Protein AF-D7FJ36-F1 (afdb_monomer_lite)

Secondary structure (DSSP, 8-state):
------TTTT--HHHHHHHTTTSSEEEEETTTEEEEE-TT--TTTT-B-S---PEETTEEEEE--BTTEEEEEEEE-SSSS-EEEEEEEEE--SS-SSEEEES-GGGTTTSS-----

Radius of gyration: 14.05 Å; chains: 1; bounding box: 38×44×34 Å

Foldseek 3Di:
DDDPPDFQLADDPVVLCVLQPPAFKWWFAPLGWIFGHHPPQPQCVQHADPQQPHANSNGRVDTRAYHQKIFMKGWDPPDPDIDIDTDHIHGADPPGSGHTRDDTRVPVPPDPPPPDD

Organism: Ectocarpus siliculosus (NCBI:txid2880)

Structure (mmCIF, N/CA/C/O backbone):
data_AF-D7FJ36-F1
#
_entry.id   AF-D7FJ36-F1
#
loop_
_atom_site.group_PDB
_atom_site.id
_atom_site.type_symbol
_atom_site.label_atom_id
_atom_site.label_alt_id
_atom_site.label_comp_id
_atom_site.label_asym_id
_atom_site.label_entity_id
_atom_site.label_seq_id
_atom_site.pdbx_PDB_ins_code
_atom_site.Cartn_x
_atom_site.Cartn_y
_atom_site.Cartn_z
_atom_site.occupancy
_atom_site.B_iso_or_equiv
_atom_site.auth_seq_id
_atom_site.auth_comp_id
_atom_site.auth_asym_id
_atom_site.auth_atom_id
_atom_site.pdbx_PDB_model_num
ATOM 1 N N . MET A 1 1 ? 19.437 -30.309 6.722 1.00 46.94 1 MET A N 1
ATOM 2 C CA . MET A 1 1 ? 19.647 -29.931 5.310 1.00 46.94 1 MET A CA 1
ATOM 3 C C . MET A 1 1 ? 18.263 -29.975 4.698 1.00 46.94 1 MET A C 1
ATOM 5 O O . MET A 1 1 ? 17.628 -30.996 4.903 1.00 46.94 1 MET A O 1
ATOM 9 N N . GLU A 1 2 ? 17.652 -28.937 4.143 1.00 42.03 2 GLU A N 1
ATOM 10 C CA . GLU A 1 2 ? 18.053 -27.597 3.675 1.00 42.03 2 GLU A CA 1
ATOM 11 C C . GLU A 1 2 ? 17.646 -26.492 4.689 1.00 42.03 2 GLU A C 1
ATOM 13 O O . GLU A 1 2 ? 16.731 -26.710 5.470 1.00 42.03 2 GLU A O 1
ATOM 18 N N . LEU A 1 3 ? 18.348 -25.371 4.920 1.00 42.94 3 LEU A N 1
ATOM 19 C CA . LEU A 1 3 ? 18.773 -24.271 4.031 1.00 42.94 3 LEU A CA 1
ATOM 20 C C . LEU A 1 3 ? 17.605 -23.550 3.328 1.00 42.94 3 LEU A C 1
ATOM 22 O O . LEU A 1 3 ? 17.482 -23.622 2.113 1.00 42.94 3 LEU A O 1
ATOM 26 N N . ALA A 1 4 ? 16.795 -22.799 4.082 1.00 41.19 4 ALA A N 1
ATOM 27 C CA . ALA A 1 4 ? 16.046 -21.670 3.526 1.00 41.19 4 ALA A CA 1
ATOM 28 C C . ALA A 1 4 ? 16.915 -20.412 3.678 1.00 41.19 4 ALA A C 1
ATOM 30 O O . ALA A 1 4 ? 17.000 -19.824 4.752 1.00 41.19 4 ALA A O 1
ATOM 31 N N . LEU A 1 5 ? 17.659 -20.069 2.629 1.00 41.75 5 LEU A N 1
ATOM 32 C CA . LEU A 1 5 ? 18.398 -18.814 2.545 1.00 41.75 5 LEU A CA 1
ATOM 33 C C . LEU A 1 5 ? 17.499 -17.768 1.850 1.00 41.75 5 LEU A C 1
ATOM 35 O O . LEU A 1 5 ? 17.109 -17.993 0.708 1.00 41.75 5 LEU A O 1
ATOM 39 N N . THR A 1 6 ? 17.276 -16.622 2.523 1.00 35.22 6 THR A N 1
ATOM 40 C CA . THR A 1 6 ? 16.837 -15.279 2.029 1.00 35.22 6 THR A CA 1
ATOM 41 C C . THR A 1 6 ? 15.318 -14.963 1.977 1.00 35.22 6 THR A C 1
ATOM 43 O O . THR A 1 6 ? 14.716 -14.901 0.914 1.00 35.22 6 THR A O 1
ATOM 46 N N . GLU A 1 7 ? 14.582 -14.783 3.077 1.00 54.19 7 GLU A N 1
ATOM 47 C CA . GLU A 1 7 ? 14.468 -13.593 3.966 1.00 54.19 7 GLU A CA 1
ATOM 48 C C . GLU A 1 7 ? 14.316 -12.183 3.315 1.00 54.19 7 GLU A C 1
ATOM 50 O O . GLU A 1 7 ? 14.335 -11.171 4.004 1.00 54.19 7 GLU A O 1
ATOM 55 N N . SER A 1 8 ? 14.094 -12.083 2.006 1.00 54.22 8 SER A N 1
ATOM 56 C CA . SER A 1 8 ? 13.660 -10.834 1.325 1.00 54.22 8 SER A CA 1
ATOM 57 C C . SER A 1 8 ? 13.015 -11.093 -0.042 1.00 54.22 8 SER A C 1
ATOM 59 O O . SER A 1 8 ? 12.376 -10.222 -0.628 1.00 54.22 8 SER A O 1
ATOM 61 N N . SER A 1 9 ? 13.136 -12.330 -0.532 1.00 60.31 9 SER A N 1
ATOM 62 C CA . SER A 1 9 ? 12.575 -12.805 -1.795 1.00 60.31 9 SER A CA 1
ATOM 63 C C . SER A 1 9 ? 11.114 -13.272 -1.705 1.00 60.31 9 SER A C 1
ATOM 65 O O . SER A 1 9 ? 10.565 -13.710 -2.706 1.00 60.31 9 SER A O 1
ATOM 67 N N . SER A 1 10 ? 10.478 -13.167 -0.533 1.00 75.50 10 SER A N 1
ATOM 68 C CA . SER A 1 10 ? 9.148 -13.747 -0.270 1.00 75.50 10 SER A CA 1
ATOM 69 C C . SER A 1 10 ? 8.051 -12.718 0.000 1.00 75.50 10 SER A C 1
ATOM 71 O O . SER A 1 10 ? 6.964 -13.097 0.425 1.00 75.50 10 SER A O 1
ATOM 73 N N . MET A 1 11 ? 8.323 -11.424 -0.182 1.00 85.69 11 MET A N 1
ATOM 74 C CA . MET A 1 11 ? 7.330 -10.393 0.106 1.00 85.69 11 MET A CA 1
ATOM 75 C C . MET A 1 11 ? 6.128 -10.490 -0.853 1.00 85.69 11 MET A C 1
ATOM 77 O O . MET A 1 11 ? 6.341 -10.543 -2.063 1.00 85.69 11 MET A O 1
ATOM 81 N N . THR A 1 12 ? 4.900 -10.480 -0.315 1.00 90.81 12 THR A N 1
ATOM 82 C CA . THR A 1 12 ? 3.613 -10.425 -1.047 1.00 90.81 12 THR A CA 1
ATOM 83 C C . THR A 1 12 ? 2.639 -9.477 -0.351 1.00 90.81 12 THR A C 1
ATOM 85 O O . THR A 1 12 ? 2.804 -9.157 0.829 1.00 90.81 12 THR A O 1
ATOM 88 N N . THR A 1 13 ? 1.594 -9.039 -1.043 1.00 92.31 13 THR A N 1
ATOM 89 C CA . THR A 1 13 ? 0.562 -8.177 -0.452 1.00 92.31 13 THR A CA 1
ATOM 90 C C . THR A 1 13 ? -0.139 -8.840 0.739 1.00 92.31 13 THR A C 1
ATOM 92 O O . THR A 1 13 ? -0.376 -8.173 1.748 1.00 92.31 13 THR A O 1
ATOM 95 N N . GLU A 1 14 ? -0.358 -10.157 0.702 1.00 90.25 14 GLU A N 1
ATOM 96 C CA . GLU A 1 14 ? -0.914 -10.936 1.817 1.00 90.25 14 GLU A CA 1
ATOM 97 C C . GLU A 1 14 ? 0.025 -10.969 3.021 1.00 90.25 14 GLU A C 1
ATOM 99 O O . GLU A 1 14 ? -0.424 -10.960 4.164 1.00 90.25 14 GLU A O 1
ATOM 104 N N . LEU A 1 15 ? 1.343 -10.972 2.804 1.00 87.00 15 LEU A N 1
ATOM 105 C CA . LEU A 1 15 ? 2.280 -10.897 3.919 1.00 87.00 15 LEU A CA 1
ATOM 106 C C . LEU A 1 15 ? 2.167 -9.548 4.649 1.00 87.00 15 LEU A C 1
ATOM 108 O O . LEU A 1 15 ? 2.198 -9.519 5.883 1.00 87.00 15 LEU A O 1
ATOM 112 N N . CYS A 1 16 ? 1.985 -8.442 3.917 1.00 89.75 16 CYS A N 1
ATOM 113 C CA . CYS A 1 16 ? 1.708 -7.140 4.535 1.00 89.75 16 CYS A CA 1
ATOM 114 C C . CYS A 1 16 ? 0.355 -7.104 5.232 1.00 89.75 16 CYS A C 1
ATOM 116 O O . CYS A 1 16 ? 0.249 -6.508 6.302 1.00 89.75 16 CYS A O 1
ATOM 118 N N . GLU A 1 17 ? -0.662 -7.729 4.647 1.00 90.06 17 GLU A N 1
ATOM 119 C CA . GLU A 1 17 ? -1.965 -7.846 5.286 1.00 90.06 17 GLU A CA 1
ATOM 120 C C . GLU A 1 17 ? -1.834 -8.554 6.642 1.00 90.06 17 GLU A C 1
ATOM 122 O O . GLU A 1 17 ? -2.149 -7.981 7.683 1.00 90.06 17 GLU A O 1
ATOM 127 N N . LEU A 1 18 ? -1.252 -9.751 6.677 1.00 86.12 18 LEU A N 1
ATOM 128 C CA . LEU A 1 18 ? -1.057 -10.483 7.930 1.00 86.12 18 LEU A CA 1
ATOM 129 C C . LEU A 1 18 ? -0.225 -9.694 8.951 1.00 86.12 18 LEU A C 1
ATOM 131 O O . LEU A 1 18 ? -0.510 -9.733 10.148 1.00 86.12 18 LEU A O 1
ATOM 135 N N . THR A 1 19 ? 0.778 -8.952 8.482 1.00 84.06 19 THR A N 1
ATOM 136 C CA . THR A 1 19 ? 1.620 -8.090 9.325 1.00 84.06 19 THR A CA 1
ATOM 137 C C . THR A 1 19 ? 0.828 -6.948 9.950 1.00 84.06 19 THR A C 1
ATOM 139 O O . THR A 1 19 ? 0.986 -6.654 11.133 1.00 84.06 19 THR A O 1
ATOM 142 N N . CYS A 1 20 ? -0.022 -6.299 9.160 1.00 88.31 20 CYS A N 1
ATOM 143 C CA . CYS A 1 20 ? -0.801 -5.143 9.576 1.00 88.31 20 CYS A CA 1
ATOM 144 C C . CYS A 1 20 ? -2.197 -5.513 10.085 1.00 88.31 20 CYS A C 1
ATOM 146 O O . CYS A 1 20 ? -3.052 -4.628 10.205 1.00 88.31 20 CYS A O 1
ATOM 148 N N . ALA A 1 21 ? -2.446 -6.789 10.383 1.00 85.81 21 ALA A N 1
ATOM 149 C CA . ALA A 1 21 ? -3.729 -7.258 10.880 1.00 85.81 21 ALA A CA 1
ATOM 150 C C . ALA A 1 21 ? -4.155 -6.460 12.125 1.00 85.81 21 ALA A C 1
ATOM 152 O O . ALA A 1 21 ? -3.392 -6.288 13.075 1.00 85.81 21 ALA A O 1
ATOM 153 N N . GLY A 1 22 ? -5.391 -5.954 12.118 1.00 84.62 22 GLY A N 1
ATOM 154 C CA . GLY A 1 22 ? -5.912 -5.068 13.169 1.00 84.62 22 GLY A CA 1
ATOM 155 C C . GLY A 1 22 ? -5.737 -3.569 12.894 1.00 84.62 22 GLY A C 1
ATOM 156 O O . GLY A 1 22 ? -6.278 -2.755 13.642 1.00 84.62 22 GLY A O 1
ATOM 157 N N . SER A 1 23 ? -5.048 -3.198 11.812 1.00 88.75 23 SER A N 1
ATOM 158 C CA . SER A 1 23 ? -5.016 -1.825 11.289 1.00 88.75 23 SER A CA 1
ATOM 159 C C . SER A 1 23 ? -6.259 -1.527 10.441 1.00 88.75 23 SER A C 1
ATOM 161 O O . SER A 1 23 ? -7.031 -2.424 10.110 1.00 88.75 23 SER A O 1
ATOM 163 N N . TYR A 1 24 ? -6.463 -0.261 10.068 1.00 92.69 24 TYR A N 1
ATOM 164 C CA . TYR A 1 24 ? -7.519 0.125 9.118 1.00 92.69 24 TYR A CA 1
ATOM 165 C C . TYR A 1 24 ? -7.015 0.092 7.678 1.00 92.69 24 TYR A C 1
ATOM 167 O O . TYR A 1 24 ? -7.757 -0.263 6.760 1.00 92.69 24 TYR A O 1
ATOM 175 N N . TYR A 1 25 ? -5.735 0.407 7.511 1.00 94.62 25 TYR A N 1
ATOM 176 C CA . TYR A 1 25 ? -5.043 0.398 6.240 1.00 94.62 25 TYR A CA 1
ATOM 177 C C . TYR A 1 25 ? -3.722 -0.343 6.366 1.00 94.62 25 TYR A C 1
ATOM 179 O O . TYR A 1 25 ? -3.119 -0.407 7.441 1.00 94.62 25 TYR A O 1
ATOM 187 N N . PHE A 1 26 ? -3.250 -0.848 5.240 1.00 94.94 26 PHE A N 1
ATOM 188 C CA . PHE A 1 26 ? -1.854 -1.201 5.069 1.00 94.94 26 PHE A CA 1
ATOM 189 C C . PHE A 1 26 ? -1.380 -0.738 3.700 1.00 94.94 26 PHE A C 1
ATOM 191 O O . PHE A 1 26 ? -2.184 -0.465 2.806 1.00 94.94 26 PHE A O 1
ATOM 198 N N . SER A 1 27 ? -0.072 -0.639 3.523 1.00 96.00 27 SER A N 1
ATOM 199 C CA . SER A 1 27 ? 0.503 -0.414 2.209 1.00 96.00 27 SER A CA 1
ATOM 200 C C . SER A 1 27 ? 1.824 -1.134 2.028 1.00 96.00 27 SER A C 1
ATOM 202 O O . SER A 1 27 ? 2.531 -1.444 2.987 1.00 96.00 27 SER A O 1
ATOM 204 N N . THR A 1 28 ? 2.135 -1.398 0.766 1.00 95.06 28 THR A N 1
ATOM 205 C CA . THR A 1 28 ? 3.431 -1.913 0.330 1.00 95.06 28 THR A CA 1
ATOM 206 C C . THR A 1 28 ? 4.242 -0.794 -0.315 1.00 95.06 28 THR A C 1
ATOM 208 O O . THR A 1 28 ? 3.693 -0.023 -1.114 1.00 95.06 28 THR A O 1
ATOM 211 N N . GLN A 1 29 ? 5.544 -0.751 -0.043 1.00 93.56 29 GLN A N 1
ATOM 212 C CA . GLN A 1 29 ? 6.484 0.173 -0.678 1.00 93.56 29 GLN A CA 1
ATOM 213 C C . GLN A 1 29 ? 7.796 -0.524 -1.049 1.00 93.56 29 GLN A C 1
ATOM 215 O O . GLN A 1 29 ? 8.197 -1.527 -0.459 1.00 93.56 29 GLN A O 1
ATOM 220 N N . TYR A 1 30 ? 8.484 0.025 -2.050 1.00 92.00 30 TYR A N 1
ATOM 221 C CA . TYR A 1 30 ? 9.836 -0.354 -2.450 1.00 92.00 30 TYR A CA 1
ATOM 222 C C . TYR A 1 30 ? 10.026 -1.850 -2.762 1.00 92.00 30 TYR A C 1
ATOM 224 O O . TYR A 1 30 ? 11.137 -2.385 -2.677 1.00 92.00 30 TYR A O 1
ATOM 232 N N . GLY A 1 31 ? 8.935 -2.528 -3.131 1.00 90.81 31 GLY A N 1
ATOM 233 C CA . GLY A 1 31 ? 8.888 -3.954 -3.439 1.00 90.81 31 GLY A CA 1
ATOM 234 C C . GLY A 1 31 ? 8.942 -4.875 -2.218 1.00 90.81 31 GLY A C 1
ATOM 235 O O . GLY A 1 31 ? 8.719 -6.070 -2.366 1.00 90.81 31 GLY A O 1
ATOM 236 N N . ARG A 1 32 ? 9.252 -4.370 -1.017 1.00 87.06 32 ARG A N 1
ATOM 237 C CA . ARG A 1 32 ? 9.542 -5.229 0.148 1.00 87.06 32 ARG A CA 1
ATOM 238 C C . ARG A 1 32 ? 9.109 -4.694 1.511 1.00 87.06 32 ARG A C 1
ATOM 240 O O . ARG A 1 32 ? 9.263 -5.392 2.505 1.00 87.06 32 ARG A O 1
ATOM 247 N N . GLU A 1 33 ? 8.630 -3.459 1.575 1.00 89.19 33 GLU A N 1
ATOM 248 C CA . GLU A 1 33 ? 8.310 -2.789 2.833 1.00 89.19 33 GLU A CA 1
ATOM 249 C C . GLU A 1 33 ? 6.808 -2.835 3.098 1.00 89.19 33 GLU A C 1
ATOM 251 O O . GLU A 1 33 ? 6.014 -2.608 2.184 1.00 89.19 33 GLU A O 1
ATOM 256 N N . CYS A 1 34 ? 6.437 -3.068 4.357 1.00 91.25 34 CYS A N 1
ATOM 257 C CA . CYS A 1 34 ? 5.065 -2.998 4.844 1.00 91.25 34 CYS A CA 1
ATOM 258 C C . CYS A 1 34 ? 4.879 -1.814 5.765 1.00 91.25 34 CYS A C 1
ATOM 260 O O . CYS A 1 34 ? 5.682 -1.584 6.670 1.00 91.25 34 CYS A O 1
ATOM 262 N N . TRP A 1 35 ? 3.760 -1.131 5.586 1.00 92.62 35 TRP A N 1
ATOM 263 C CA . TRP A 1 35 ? 3.384 0.026 6.373 1.00 92.62 35 TRP A CA 1
ATOM 264 C C . TRP A 1 35 ? 1.956 -0.146 6.874 1.00 92.62 35 TRP A C 1
ATOM 266 O O . TRP A 1 35 ? 1.081 -0.530 6.098 1.00 92.62 35 TRP A O 1
ATOM 276 N N . CYS A 1 36 ? 1.714 0.138 8.151 1.00 92.88 36 CYS A N 1
ATOM 277 C CA . CYS A 1 36 ? 0.395 0.008 8.764 1.00 92.88 36 CYS A CA 1
ATOM 278 C C . CYS A 1 36 ? -0.204 1.388 9.060 1.00 92.88 36 CYS A C 1
ATOM 280 O O . CYS A 1 36 ? 0.494 2.314 9.481 1.00 92.88 36 CYS A O 1
ATOM 282 N N . GLY A 1 37 ? -1.513 1.524 8.843 1.00 91.25 37 GLY A N 1
ATOM 283 C CA . GLY A 1 37 ? -2.252 2.767 9.042 1.00 91.25 37 GLY A CA 1
ATOM 284 C C . GLY A 1 37 ? -3.425 2.602 10.018 1.00 91.25 37 GLY A C 1
ATOM 285 O O . GLY A 1 37 ? -4.305 1.766 9.769 1.00 91.25 37 GLY A O 1
ATOM 286 N N . PRO A 1 38 ? -3.490 3.376 11.119 1.00 91.38 38 PRO A N 1
ATOM 287 C CA . PRO A 1 38 ? -4.652 3.384 12.005 1.00 91.38 38 PRO A CA 1
ATOM 288 C C . PRO A 1 38 ? -5.883 4.034 11.347 1.00 91.38 38 PRO A C 1
ATOM 290 O O . PRO A 1 38 ? -5.855 4.531 10.219 1.00 91.38 38 PRO A O 1
ATOM 293 N N . ALA A 1 39 ? -7.000 4.068 12.078 1.00 88.88 39 ALA A N 1
ATOM 294 C CA . ALA A 1 39 ? -8.141 4.886 11.677 1.00 88.88 39 ALA A CA 1
ATOM 295 C C . ALA A 1 39 ? -7.713 6.356 11.545 1.00 88.88 39 ALA A C 1
ATOM 297 O O . ALA A 1 39 ? -7.095 6.907 12.453 1.00 88.88 39 ALA A O 1
ATOM 298 N N . GLY A 1 40 ? -8.079 6.995 10.433 1.00 89.62 40 GLY A N 1
ATOM 299 C CA . GLY A 1 40 ? -7.731 8.392 10.166 1.00 89.62 40 GLY A CA 1
ATOM 300 C C . GLY A 1 40 ? -6.377 8.607 9.485 1.00 89.62 40 GLY A C 1
ATOM 301 O O . GLY A 1 40 ? -5.972 9.757 9.354 1.00 89.62 40 GLY A O 1
ATOM 302 N N . THR A 1 41 ? -5.693 7.547 9.037 1.00 93.00 41 THR A N 1
ATOM 303 C CA . THR A 1 41 ? -4.548 7.682 8.125 1.00 93.00 41 THR A CA 1
ATOM 304 C C . THR A 1 41 ? -4.914 8.531 6.909 1.00 93.00 41 THR A C 1
ATOM 306 O O . THR A 1 41 ? -5.835 8.190 6.167 1.00 93.00 41 THR A O 1
ATOM 309 N N . ASP A 1 42 ? -4.157 9.606 6.697 1.00 95.06 42 ASP A N 1
ATOM 310 C CA . ASP A 1 42 ? -4.240 10.462 5.515 1.00 95.06 42 ASP A CA 1
ATOM 311 C C . ASP A 1 42 ? -3.300 9.926 4.427 1.00 95.06 42 ASP A C 1
ATOM 313 O O . ASP A 1 42 ? -2.193 10.423 4.218 1.00 95.06 42 ASP A O 1
ATOM 317 N N . TYR A 1 43 ? -3.721 8.843 3.772 1.00 94.88 43 TYR A N 1
ATOM 318 C CA . TYR A 1 43 ? -2.943 8.227 2.694 1.00 94.88 43 TYR A CA 1
ATOM 319 C C . TYR A 1 43 ? -2.911 9.083 1.416 1.00 94.88 43 TYR A C 1
ATOM 321 O O . TYR A 1 43 ? -2.095 8.825 0.538 1.00 94.88 43 TYR A O 1
ATOM 329 N N . GLU A 1 44 ? -3.756 10.114 1.314 1.00 96.19 44 GLU A N 1
ATOM 330 C CA . GLU A 1 44 ? -3.821 11.039 0.173 1.00 96.19 44 GLU A CA 1
ATOM 331 C C . GLU A 1 44 ? -2.972 12.301 0.380 1.00 96.19 44 GLU A C 1
ATOM 333 O O . GLU A 1 44 ? -2.906 13.148 -0.512 1.00 96.19 44 GLU A O 1
ATOM 338 N N . LYS A 1 45 ? -2.301 12.429 1.531 1.00 95.31 45 LYS A N 1
ATOM 339 C CA . LYS A 1 45 ? -1.533 13.608 1.960 1.00 95.31 45 LYS A CA 1
ATOM 340 C C . LYS A 1 45 ? -0.632 14.213 0.880 1.00 95.31 45 LYS A C 1
ATOM 342 O O . LYS A 1 45 ? -0.557 15.436 0.763 1.00 95.31 45 LYS A O 1
ATOM 347 N N . HIS A 1 46 ? 0.043 13.372 0.095 1.00 96.19 46 HIS A N 1
ATOM 348 C CA . HIS A 1 46 ? 0.952 13.800 -0.981 1.00 96.19 46 HIS A CA 1
ATOM 349 C C . HIS A 1 46 ? 0.365 13.630 -2.392 1.00 96.19 46 HIS A C 1
ATOM 351 O O . HIS A 1 46 ? 1.042 13.921 -3.376 1.00 96.19 46 HIS A O 1
ATOM 357 N N . GLY A 1 47 ? -0.896 13.206 -2.497 1.00 96.94 47 GLY A N 1
ATOM 358 C CA . GLY A 1 47 ? -1.614 12.977 -3.749 1.00 96.94 47 GLY A CA 1
ATOM 359 C C . GLY A 1 47 ? -1.442 11.576 -4.342 1.00 96.94 47 GLY A C 1
ATOM 360 O O . GLY A 1 47 ? -0.699 10.732 -3.839 1.00 96.94 47 GLY A O 1
ATOM 361 N N . GLU A 1 48 ? -2.166 11.329 -5.433 1.00 97.69 48 GLU A N 1
ATOM 362 C CA . GLU A 1 48 ? -2.074 10.088 -6.209 1.00 97.69 48 GLU A CA 1
ATOM 363 C C . GLU A 1 48 ? -0.718 9.971 -6.920 1.00 97.69 48 GLU A C 1
ATOM 365 O O . GLU A 1 48 ? -0.112 10.964 -7.328 1.00 97.69 48 GLU A O 1
ATOM 370 N N . SER A 1 49 ? -0.262 8.736 -7.116 1.00 97.56 49 SER A N 1
ATOM 371 C CA . SER A 1 49 ? 0.947 8.411 -7.870 1.00 97.56 49 SER A CA 1
ATOM 372 C C . SER A 1 49 ? 0.656 7.338 -8.916 1.00 97.56 49 SER A C 1
ATOM 374 O O . SER A 1 49 ? -0.283 6.556 -8.796 1.00 97.56 49 SER A O 1
ATOM 376 N N . THR A 1 50 ? 1.485 7.281 -9.953 1.00 97.62 50 THR A N 1
ATOM 377 C CA . THR A 1 50 ? 1.495 6.196 -10.946 1.00 97.62 50 THR A CA 1
ATOM 378 C C . THR A 1 50 ? 2.716 5.291 -10.804 1.00 97.62 50 THR A C 1
ATOM 380 O O . THR A 1 50 ? 2.879 4.353 -11.577 1.00 97.62 50 THR A O 1
ATOM 383 N N . GLU A 1 51 ? 3.575 5.553 -9.816 1.00 97.75 51 GLU A N 1
ATOM 384 C CA . GLU A 1 51 ? 4.891 4.920 -9.690 1.00 97.75 51 GLU A CA 1
ATOM 385 C C . GLU A 1 51 ? 4.874 3.633 -8.849 1.00 97.75 51 GLU A C 1
ATOM 387 O O . GLU A 1 51 ? 5.929 3.069 -8.552 1.00 97.75 51 GLU A O 1
ATOM 392 N N . CYS A 1 52 ? 3.689 3.125 -8.493 1.00 97.75 52 CYS A N 1
ATOM 393 C CA . CYS A 1 52 ? 3.527 1.786 -7.928 1.00 97.75 52 CYS A CA 1
ATOM 394 C C . CYS A 1 52 ? 3.723 0.733 -9.022 1.00 97.75 52 CYS A C 1
ATOM 396 O O . CYS A 1 52 ? 2.763 0.228 -9.595 1.00 97.75 52 CYS A O 1
ATOM 398 N N . THR A 1 53 ? 4.978 0.462 -9.355 1.00 97.44 53 THR A N 1
ATOM 399 C CA . THR A 1 53 ? 5.372 -0.384 -10.491 1.00 97.44 53 THR A CA 1
ATOM 400 C C . THR A 1 53 ? 6.280 -1.535 -10.082 1.00 97.44 53 THR A C 1
ATOM 402 O O . THR A 1 53 ? 6.712 -2.308 -10.933 1.00 97.44 53 THR A O 1
ATOM 405 N N . TYR A 1 54 ? 6.614 -1.645 -8.795 1.00 95.50 54 TYR A N 1
ATOM 406 C CA . TYR A 1 54 ? 7.529 -2.667 -8.314 1.00 95.50 54 TYR A CA 1
ATOM 407 C C . TYR A 1 54 ? 6.736 -3.935 -8.048 1.00 95.50 54 TYR A C 1
ATOM 409 O O . TYR A 1 54 ? 5.811 -3.939 -7.238 1.00 95.50 54 TYR A O 1
ATOM 417 N N . GLU A 1 55 ? 7.120 -5.007 -8.725 1.00 95.38 55 GLU A N 1
ATOM 418 C CA . GLU A 1 55 ? 6.578 -6.340 -8.497 1.00 95.38 55 GLU A CA 1
ATOM 419 C C . GLU A 1 55 ? 6.951 -6.829 -7.092 1.00 95.38 55 GLU A C 1
ATOM 421 O O . GLU A 1 55 ? 8.043 -6.549 -6.580 1.00 95.38 55 GLU A O 1
ATOM 426 N N . CYS A 1 56 ? 6.044 -7.565 -6.457 1.00 93.19 56 CYS A N 1
ATOM 427 C CA . CYS A 1 56 ? 6.348 -8.245 -5.208 1.00 93.19 56 CYS A CA 1
ATOM 428 C C . CYS A 1 56 ? 7.310 -9.422 -5.485 1.00 93.19 56 CYS A C 1
ATOM 430 O O . CYS A 1 56 ? 7.030 -10.255 -6.345 1.00 93.19 56 CYS A O 1
ATOM 432 N N . PRO A 1 57 ? 8.438 -9.564 -4.768 1.00 88.38 57 PRO A N 1
ATOM 433 C CA . PRO A 1 57 ? 9.412 -10.619 -5.043 1.00 88.38 57 PRO A CA 1
ATOM 434 C C . PRO A 1 57 ? 8.874 -12.027 -4.746 1.00 88.38 57 PRO A C 1
ATOM 436 O O . PRO A 1 57 ? 9.293 -12.980 -5.401 1.00 88.38 57 PRO A O 1
ATOM 439 N N . GLY A 1 58 ? 7.939 -12.158 -3.796 1.00 86.62 58 GLY A N 1
ATOM 440 C CA . GLY A 1 58 ? 7.277 -13.422 -3.468 1.00 86.62 58 GLY A CA 1
ATOM 441 C C . GLY A 1 58 ? 6.118 -13.777 -4.402 1.00 86.62 58 GLY A C 1
ATOM 442 O O . GLY A 1 58 ? 5.755 -14.949 -4.488 1.00 86.62 58 GLY A O 1
ATOM 443 N N . ASN A 1 59 ? 5.563 -12.790 -5.113 1.00 90.06 59 ASN A N 1
ATOM 444 C CA . ASN A 1 59 ? 4.544 -12.987 -6.138 1.00 90.06 59 ASN A CA 1
ATOM 445 C C . ASN A 1 59 ? 4.627 -11.879 -7.212 1.00 90.06 59 ASN A C 1
ATOM 447 O O . ASN A 1 59 ? 4.072 -10.800 -7.011 1.00 90.06 59 ASN A O 1
ATOM 451 N N . PRO A 1 60 ? 5.283 -12.115 -8.362 1.00 91.44 60 PRO A N 1
ATOM 452 C CA . PRO A 1 60 ? 5.489 -11.074 -9.369 1.00 91.44 60 PRO A CA 1
ATOM 453 C C . PRO A 1 60 ? 4.204 -10.635 -10.085 1.00 91.44 60 PRO A C 1
ATOM 455 O O . PRO A 1 60 ? 4.212 -9.617 -10.767 1.00 91.44 60 PRO A O 1
ATOM 458 N N . ASP A 1 61 ? 3.095 -11.365 -9.919 1.00 93.94 61 ASP A N 1
ATOM 459 C CA . ASP A 1 61 ? 1.784 -10.946 -10.426 1.00 93.94 61 ASP A CA 1
ATOM 460 C C . ASP A 1 61 ? 1.142 -9.841 -9.553 1.00 93.94 61 ASP A C 1
ATOM 462 O O . ASP A 1 61 ? 0.110 -9.273 -9.917 1.00 93.94 61 ASP A O 1
ATOM 466 N N . GLU A 1 62 ? 1.747 -9.513 -8.406 1.00 93.94 62 GLU A N 1
ATOM 467 C CA . GLU A 1 62 ? 1.306 -8.468 -7.482 1.00 93.94 62 GLU A CA 1
ATOM 468 C C . GLU A 1 62 ? 2.209 -7.231 -7.519 1.00 93.94 62 GLU A C 1
ATOM 470 O O . GLU A 1 62 ? 3.409 -7.294 -7.787 1.00 93.94 62 GLU A O 1
ATOM 475 N N . THR A 1 63 ? 1.629 -6.079 -7.172 1.00 95.75 63 THR A N 1
ATOM 476 C CA . THR A 1 63 ? 2.350 -4.807 -7.050 1.00 95.75 63 THR A CA 1
ATOM 477 C C . THR A 1 63 ? 2.628 -4.474 -5.585 1.00 95.75 63 THR A C 1
ATOM 479 O O . THR A 1 63 ? 1.704 -4.343 -4.781 1.00 95.75 63 THR A O 1
ATOM 482 N N . CYS A 1 64 ? 3.904 -4.256 -5.266 1.00 95.44 64 CYS A N 1
ATOM 483 C CA . CYS A 1 64 ? 4.420 -3.919 -3.940 1.00 95.44 64 CYS A CA 1
ATOM 484 C C . CYS A 1 64 ? 4.947 -2.468 -3.858 1.00 95.44 64 CYS A C 1
ATOM 486 O O . CYS A 1 64 ? 5.998 -2.186 -3.272 1.00 95.44 64 CYS A O 1
ATOM 488 N N . GLY A 1 65 ? 4.207 -1.521 -4.442 1.00 95.62 65 GLY A N 1
ATOM 489 C CA . GLY A 1 65 ? 4.523 -0.089 -4.404 1.00 95.62 65 GLY A CA 1
ATOM 490 C C . GLY A 1 65 ? 5.644 0.337 -5.355 1.00 95.62 65 GLY A C 1
ATOM 491 O O . GLY A 1 65 ? 5.782 -0.186 -6.456 1.00 95.62 65 GLY A O 1
ATOM 492 N N . GLY A 1 66 ? 6.410 1.349 -4.955 1.00 95.50 66 GLY 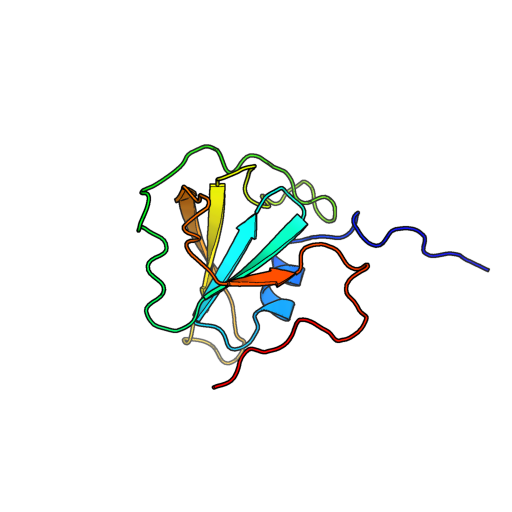A N 1
ATOM 493 C CA . GLY A 1 66 ? 7.532 1.932 -5.695 1.00 95.50 66 GLY A CA 1
ATOM 494 C C . GLY A 1 66 ? 8.510 2.628 -4.748 1.00 95.50 66 GLY A C 1
ATOM 495 O O . GLY A 1 66 ? 8.379 2.510 -3.533 1.00 95.50 66 GLY A O 1
ATOM 496 N N . PHE A 1 67 ? 9.502 3.354 -5.270 1.00 93.00 67 PHE A N 1
ATOM 497 C CA . PHE A 1 67 ? 10.542 3.988 -4.437 1.00 93.00 67 PHE A CA 1
ATOM 498 C C . PHE A 1 67 ? 9.985 5.005 -3.424 1.00 93.00 67 PHE A C 1
ATOM 500 O O . PHE A 1 67 ? 10.391 5.016 -2.270 1.00 93.00 67 PHE A O 1
ATOM 507 N N . TYR A 1 68 ? 9.025 5.818 -3.861 1.00 93.50 68 TYR A N 1
ATOM 508 C CA . TYR A 1 68 ? 8.279 6.779 -3.043 1.00 93.50 68 TYR A CA 1
ATOM 509 C C . TYR A 1 68 ? 6.795 6.741 -3.421 1.00 93.50 68 TYR A C 1
ATOM 511 O O . TYR A 1 68 ? 6.128 7.759 -3.557 1.00 93.50 68 TYR A O 1
ATOM 519 N N . ALA A 1 69 ? 6.296 5.534 -3.672 1.00 97.25 69 ALA A N 1
ATOM 520 C CA . ALA A 1 69 ? 4.911 5.301 -4.038 1.00 97.25 69 ALA A CA 1
ATOM 521 C C . ALA A 1 69 ? 4.383 4.113 -3.238 1.00 97.25 69 ALA A C 1
ATOM 523 O O . ALA A 1 69 ? 4.991 3.040 -3.223 1.00 97.25 69 ALA A O 1
ATOM 524 N N . ALA A 1 70 ? 3.275 4.320 -2.544 1.00 97.69 70 ALA A N 1
ATOM 525 C CA . ALA A 1 70 ? 2.637 3.338 -1.691 1.00 97.69 70 ALA A CA 1
ATOM 526 C C . ALA A 1 70 ? 1.408 2.764 -2.397 1.00 97.69 70 ALA A C 1
ATOM 528 O O . ALA A 1 70 ? 0.505 3.499 -2.796 1.00 97.69 70 ALA A O 1
ATOM 529 N N . SER A 1 71 ? 1.364 1.440 -2.541 1.00 98.25 71 SER A N 1
ATOM 530 C CA . SER A 1 71 ? 0.129 0.742 -2.916 1.00 98.25 71 SER A CA 1
ATOM 531 C C . SER A 1 71 ? -0.690 0.529 -1.653 1.00 98.25 71 SER A C 1
ATOM 533 O O . SER A 1 71 ? -0.278 -0.241 -0.790 1.00 98.25 71 SER A O 1
ATOM 535 N N . VAL A 1 72 ? -1.793 1.262 -1.522 1.00 97.81 72 VAL A N 1
ATOM 536 C CA . VAL A 1 72 ? -2.605 1.325 -0.303 1.00 97.81 72 VAL A CA 1
ATOM 537 C C . VAL A 1 72 ? -3.792 0.381 -0.405 1.00 97.81 72 VAL A C 1
ATOM 539 O O . VAL A 1 72 ? -4.477 0.318 -1.427 1.00 97.81 72 VAL A O 1
ATOM 542 N N . TYR A 1 73 ? -4.056 -0.312 0.694 1.00 97.00 73 TYR A N 1
ATOM 543 C CA . TYR A 1 73 ? -5.143 -1.259 0.853 1.00 97.00 73 TYR A CA 1
ATOM 544 C C . TYR A 1 73 ? -5.941 -0.930 2.117 1.00 97.00 73 TYR A C 1
ATOM 546 O O . TYR A 1 73 ? -5.383 -0.497 3.128 1.00 97.00 73 TYR A O 1
ATOM 554 N N . ALA A 1 74 ? -7.252 -1.150 2.065 1.00 95.25 74 ALA A N 1
ATOM 555 C CA . ALA A 1 74 ? -8.164 -0.955 3.188 1.00 95.25 74 ALA A CA 1
ATOM 556 C C . ALA A 1 74 ? -8.806 -2.281 3.592 1.00 95.25 74 ALA A C 1
ATOM 558 O O . ALA A 1 74 ? -9.259 -3.046 2.732 1.00 95.25 74 ALA A O 1
ATOM 559 N N . TYR A 1 75 ? -8.892 -2.526 4.899 1.00 91.88 75 TYR A N 1
ATOM 560 C CA . TYR A 1 75 ? -9.617 -3.676 5.430 1.00 91.88 75 TYR A CA 1
ATOM 561 C C . TYR A 1 75 ? -11.127 -3.477 5.309 1.00 91.88 75 TYR A C 1
ATOM 563 O O . TYR A 1 75 ? -11.681 -2.435 5.658 1.00 91.88 75 TYR A O 1
ATOM 571 N N . SER A 1 76 ? -11.811 -4.515 4.843 1.00 85.50 76 SER A N 1
ATOM 572 C CA . SER A 1 76 ? -13.265 -4.596 4.809 1.00 85.50 76 SER A CA 1
ATOM 573 C C . SER A 1 76 ? -13.787 -5.143 6.134 1.00 85.50 76 SER A C 1
ATOM 575 O O . SER A 1 76 ? -13.356 -6.192 6.603 1.00 85.50 76 SER A O 1
ATOM 577 N N . THR A 1 77 ? -14.767 -4.460 6.721 1.00 70.19 77 THR A N 1
ATOM 578 C CA . THR A 1 77 ? -15.401 -4.845 7.995 1.00 70.19 77 THR A CA 1
ATOM 579 C C . THR A 1 77 ? -16.707 -5.630 7.810 1.00 70.19 77 THR A C 1
ATOM 581 O O . THR A 1 77 ? -17.479 -5.780 8.756 1.00 70.19 77 THR A O 1
ATOM 584 N N . VAL A 1 7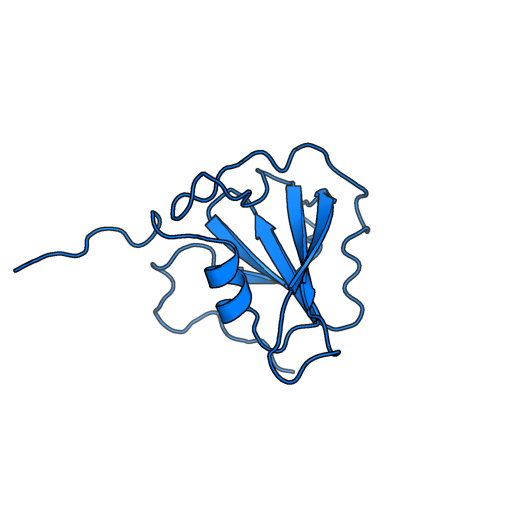8 ? -16.989 -6.100 6.589 1.00 65.06 78 VAL A N 1
ATOM 585 C CA . VAL A 1 78 ? -18.341 -6.521 6.168 1.00 65.06 78 VAL A CA 1
ATOM 586 C C . VAL A 1 78 ? -18.570 -8.045 6.229 1.00 65.06 78 VAL A C 1
ATOM 588 O O . VAL A 1 78 ? -19.711 -8.483 6.155 1.00 65.06 78 VAL A O 1
ATOM 591 N N . GLU A 1 79 ? -17.544 -8.872 6.440 1.00 56.94 79 GLU A N 1
ATOM 592 C CA . GLU A 1 79 ? -17.634 -10.344 6.337 1.00 56.94 79 GLU A CA 1
ATOM 593 C C . GLU A 1 79 ? -17.073 -11.047 7.599 1.00 56.94 79 GLU A C 1
ATOM 595 O O . GLU A 1 79 ? -16.271 -10.453 8.322 1.00 56.94 79 GLU A O 1
ATOM 600 N N . PRO A 1 80 ? -17.450 -12.314 7.901 1.00 72.44 80 PRO A N 1
ATOM 601 C CA . PRO A 1 80 ? -16.903 -13.060 9.049 1.00 72.44 80 PRO A CA 1
ATOM 602 C C . PRO A 1 80 ? -15.392 -13.330 8.938 1.00 72.44 80 PRO A C 1
ATOM 604 O O . PRO A 1 80 ? -14.758 -13.692 9.929 1.00 72.44 80 PRO A O 1
ATOM 607 N N . THR A 1 81 ? -14.830 -13.158 7.742 1.00 62.94 81 THR A N 1
ATOM 608 C CA . THR A 1 81 ? -13.399 -13.203 7.442 1.00 62.94 81 THR A CA 1
ATOM 609 C C . THR A 1 81 ? -12.930 -11.805 7.050 1.00 62.94 81 THR A C 1
ATOM 611 O O . THR A 1 81 ? -13.533 -11.221 6.147 1.00 62.94 81 THR A O 1
ATOM 614 N N . PRO A 1 82 ? -11.875 -11.264 7.685 1.00 65.62 82 PRO A N 1
ATOM 615 C CA . PRO A 1 82 ? -11.278 -10.018 7.232 1.00 65.62 82 PRO A CA 1
ATOM 616 C C . PRO A 1 82 ? -10.764 -10.212 5.803 1.00 65.62 82 PRO A C 1
ATOM 618 O O . PRO A 1 82 ? -10.087 -11.190 5.498 1.00 65.62 82 PRO A O 1
ATOM 621 N N . THR A 1 83 ? -11.135 -9.292 4.922 1.00 85.00 83 THR A N 1
ATOM 622 C CA . THR A 1 83 ? -10.595 -9.182 3.566 1.00 85.00 83 THR A CA 1
ATOM 623 C C . THR A 1 83 ? -10.097 -7.764 3.371 1.00 85.00 83 THR A C 1
ATOM 625 O O . THR A 1 83 ? -10.553 -6.845 4.053 1.00 85.00 83 THR A O 1
ATOM 628 N N . PHE A 1 84 ? -9.203 -7.552 2.416 1.00 91.81 84 PHE A N 1
ATOM 629 C CA . PHE A 1 84 ? -8.749 -6.219 2.048 1.00 91.81 84 PHE A CA 1
ATOM 630 C C . PHE A 1 84 ? -9.112 -5.887 0.603 1.00 91.81 84 PHE A C 1
ATOM 632 O O . PHE A 1 84 ? -9.438 -6.760 -0.199 1.00 91.81 84 PHE A O 1
ATOM 639 N N . SER A 1 85 ? -9.084 -4.600 0.283 1.00 94.19 85 SER A N 1
ATOM 640 C CA . SER A 1 85 ? -9.320 -4.086 -1.064 1.00 94.19 85 SER A CA 1
ATOM 641 C C . SER A 1 85 ? -8.256 -3.059 -1.415 1.00 94.19 85 SER A C 1
ATOM 643 O O . SER A 1 85 ? -7.843 -2.283 -0.554 1.00 94.19 85 SER A O 1
ATOM 645 N N . TYR A 1 86 ? -7.805 -3.070 -2.668 1.00 95.75 86 TYR A N 1
ATOM 646 C CA . TYR A 1 86 ? -6.880 -2.064 -3.176 1.00 95.75 86 TYR A CA 1
ATOM 647 C C . TYR A 1 86 ? -7.589 -0.714 -3.288 1.00 95.75 86 TYR A C 1
ATOM 649 O O . TYR A 1 86 ? -8.629 -0.608 -3.938 1.00 95.75 86 TYR A O 1
ATOM 657 N N . VAL A 1 87 ? -7.025 0.300 -2.636 1.00 96.88 87 VAL A N 1
ATOM 658 C CA . VAL A 1 87 ? -7.544 1.672 -2.631 1.00 96.88 87 VAL A CA 1
ATOM 659 C C . VAL A 1 87 ? -6.942 2.460 -3.785 1.00 96.88 87 VAL A C 1
ATOM 661 O O . VAL A 1 87 ? -7.667 3.122 -4.520 1.00 96.88 87 VAL A O 1
ATOM 664 N N . GLY A 1 88 ? -5.622 2.384 -3.953 1.00 97.38 88 GLY A N 1
ATOM 665 C CA . GLY A 1 88 ? -4.923 3.153 -4.973 1.00 97.38 88 GLY A CA 1
ATOM 666 C C . GLY A 1 88 ? -3.419 3.229 -4.754 1.00 97.38 88 GLY A C 1
ATOM 667 O O . GLY A 1 88 ? -2.867 2.653 -3.811 1.00 97.38 88 GLY A O 1
ATOM 668 N N . CYS A 1 89 ? -2.762 3.949 -5.658 1.00 98.25 89 CYS A N 1
ATOM 669 C CA . CYS A 1 89 ? -1.347 4.265 -5.576 1.00 98.25 89 CYS A CA 1
ATOM 670 C C . CYS A 1 89 ? -1.180 5.725 -5.162 1.00 98.25 89 CYS A C 1
ATOM 672 O O . CYS A 1 89 ? -1.712 6.622 -5.816 1.00 98.25 89 CYS A O 1
ATOM 674 N N . PHE A 1 90 ? -0.422 5.960 -4.097 1.00 98.19 90 PHE A N 1
ATOM 675 C CA . PHE A 1 90 ? -0.255 7.287 -3.513 1.00 98.19 90 PHE A CA 1
ATOM 676 C C . PHE A 1 90 ? 1.215 7.635 -3.359 1.00 98.19 90 PHE A C 1
ATOM 678 O O . PHE A 1 90 ? 2.058 6.762 -3.147 1.00 98.19 90 PHE A O 1
ATOM 685 N N . GLN A 1 91 ? 1.524 8.918 -3.498 1.00 97.44 91 GLN A N 1
ATOM 686 C CA . GLN A 1 91 ? 2.868 9.427 -3.293 1.00 97.44 91 GLN A CA 1
ATOM 687 C C . GLN A 1 91 ? 3.240 9.314 -1.809 1.00 97.44 91 GLN A C 1
ATOM 689 O O . GLN A 1 91 ? 2.431 9.578 -0.922 1.00 97.44 91 GLN A O 1
ATOM 694 N N . ASP A 1 92 ? 4.486 8.945 -1.546 1.00 91.56 92 ASP A N 1
ATOM 695 C CA . ASP A 1 92 ? 5.086 8.983 -0.217 1.00 91.56 92 ASP A CA 1
ATOM 696 C C . ASP A 1 92 ? 6.378 9.813 -0.248 1.00 91.56 92 ASP A C 1
ATOM 698 O O . ASP A 1 92 ? 6.896 10.127 -1.322 1.00 91.56 92 ASP A O 1
ATOM 702 N N . ASP A 1 93 ? 6.892 10.210 0.912 1.00 89.38 93 ASP A N 1
ATOM 703 C CA . ASP A 1 93 ? 8.150 10.963 1.043 1.00 89.38 93 ASP A CA 1
ATOM 704 C C . ASP A 1 93 ? 8.685 10.824 2.483 1.00 89.38 93 ASP A C 1
ATOM 706 O O . ASP A 1 93 ? 8.171 10.054 3.287 1.00 89.38 93 ASP A O 1
ATOM 710 N N . GLN A 1 94 ? 9.706 11.593 2.856 1.00 86.25 94 GLN A N 1
ATOM 711 C CA . GLN A 1 94 ? 10.261 11.687 4.208 1.00 86.25 94 GLN A CA 1
ATOM 712 C C . GLN A 1 94 ? 9.200 12.001 5.272 1.00 86.25 94 GLN A C 1
ATOM 714 O O . GLN A 1 94 ? 9.343 11.587 6.421 1.00 86.25 94 GLN A O 1
ATOM 719 N N . ASP A 1 95 ? 8.141 12.716 4.895 1.00 88.62 95 ASP A N 1
ATOM 720 C CA . ASP A 1 95 ? 6.974 12.972 5.736 1.00 88.62 95 ASP A CA 1
ATOM 721 C C . ASP A 1 95 ? 5.896 11.896 5.510 1.00 88.62 95 ASP A C 1
ATOM 723 O O . ASP A 1 95 ? 4.835 12.162 4.937 1.00 88.62 95 ASP A O 1
ATOM 727 N N . ARG A 1 96 ? 6.232 10.667 5.916 1.00 86.94 96 ARG A N 1
ATOM 728 C CA . ARG A 1 96 ? 5.552 9.409 5.567 1.00 86.94 96 ARG A CA 1
ATOM 729 C C . ARG A 1 96 ? 4.028 9.439 5.730 1.00 86.94 96 ARG A C 1
ATOM 731 O O . ARG A 1 96 ? 3.510 10.017 6.687 1.00 86.94 96 ARG A O 1
ATOM 738 N N . ILE A 1 97 ? 3.313 8.753 4.833 1.00 89.25 97 ILE A N 1
ATOM 739 C CA . ILE A 1 97 ? 1.844 8.609 4.913 1.00 89.25 97 ILE A CA 1
ATOM 740 C C . ILE A 1 97 ? 1.375 7.548 5.927 1.00 89.25 97 ILE A C 1
ATOM 742 O O . ILE A 1 97 ? 0.240 7.601 6.394 1.00 89.25 97 ILE A O 1
ATOM 746 N N . MET A 1 98 ? 2.228 6.580 6.275 1.00 87.81 98 MET A N 1
ATOM 747 C CA . MET A 1 98 ? 1.940 5.493 7.223 1.00 87.81 98 MET A CA 1
ATOM 748 C C . MET A 1 98 ? 3.160 5.188 8.097 1.00 87.81 98 MET A C 1
ATOM 750 O O . MET A 1 98 ? 4.260 5.676 7.836 1.00 87.81 98 MET A O 1
ATOM 754 N N . GLU A 1 99 ? 2.972 4.373 9.137 1.00 84.44 99 GLU A N 1
ATOM 755 C CA . GLU A 1 99 ? 4.063 3.921 10.000 1.00 84.44 99 GLU A CA 1
ATOM 756 C C . GLU A 1 99 ? 4.687 2.632 9.460 1.00 84.44 99 GLU A C 1
ATOM 758 O O . GLU A 1 99 ? 3.986 1.714 9.028 1.00 84.44 99 GLU A O 1
ATOM 763 N N . LEU A 1 100 ? 6.019 2.580 9.461 1.00 79.81 100 LEU A N 1
ATOM 764 C CA . LEU A 1 100 ? 6.774 1.449 8.941 1.00 79.81 100 LEU A CA 1
ATOM 765 C C . LEU A 1 100 ? 6.616 0.249 9.867 1.00 79.81 100 LEU A C 1
ATOM 767 O O . LEU A 1 100 ? 7.028 0.299 11.023 1.00 79.81 100 LEU A O 1
ATOM 771 N N . ALA A 1 101 ? 6.070 -0.837 9.340 1.00 74.06 101 ALA A N 1
ATOM 772 C CA . ALA A 1 101 ? 5.839 -2.057 10.094 1.00 74.06 101 ALA A CA 1
ATOM 773 C C . ALA A 1 101 ? 6.909 -3.115 9.828 1.00 74.06 101 ALA A C 1
ATOM 775 O O . ALA A 1 101 ? 7.333 -3.794 10.759 1.00 74.06 101 ALA A O 1
ATOM 776 N N . LEU A 1 102 ? 7.373 -3.240 8.578 1.00 68.25 102 LEU A N 1
ATOM 777 C CA . LEU A 1 102 ? 8.452 -4.152 8.185 1.00 68.25 102 LEU A CA 1
ATOM 778 C C . LEU A 1 102 ? 9.270 -3.569 7.032 1.00 68.25 102 LEU A C 1
ATOM 780 O O . LEU A 1 102 ? 8.706 -3.028 6.085 1.00 68.25 102 LEU A O 1
ATOM 784 N N . THR A 1 103 ? 10.593 -3.734 7.078 1.00 61.44 103 THR A N 1
ATOM 785 C CA . THR A 1 103 ? 11.510 -3.340 5.987 1.00 61.44 103 THR A CA 1
ATOM 786 C C . THR A 1 103 ? 12.236 -4.508 5.332 1.00 61.44 103 THR A C 1
ATOM 788 O O . THR A 1 103 ? 12.641 -4.386 4.178 1.00 61.44 103 THR A O 1
ATOM 791 N N . ASP A 1 104 ? 12.435 -5.607 6.070 1.00 58.84 104 ASP A N 1
ATOM 792 C CA . ASP A 1 104 ? 13.063 -6.858 5.628 1.00 58.84 104 ASP A CA 1
ATOM 793 C C . ASP A 1 104 ? 12.974 -7.901 6.764 1.00 58.84 104 ASP A C 1
ATOM 795 O O . ASP A 1 104 ? 12.980 -7.523 7.943 1.00 58.84 104 ASP A O 1
ATOM 799 N N . SER A 1 105 ? 12.930 -9.205 6.472 1.00 55.84 105 SER A N 1
ATOM 800 C CA . SER A 1 105 ? 12.792 -10.227 7.528 1.00 55.84 105 SER A CA 1
ATOM 801 C C . SER A 1 105 ? 14.047 -10.436 8.396 1.00 55.84 105 SER A C 1
ATOM 803 O O . SER A 1 105 ? 13.957 -10.999 9.483 1.00 55.84 105 SER A O 1
ATOM 805 N N . PHE A 1 106 ? 15.180 -9.788 8.086 1.00 47.47 106 PHE A N 1
ATOM 806 C CA . PHE A 1 106 ? 16.294 -9.673 9.049 1.00 47.47 106 PHE A CA 1
ATOM 807 C C . PHE A 1 106 ? 15.942 -8.874 10.328 1.00 47.47 106 PHE A C 1
ATOM 809 O O . PHE A 1 106 ? 16.659 -8.943 11.326 1.00 47.47 106 PHE A O 1
ATOM 816 N N . SER A 1 107 ? 14.825 -8.134 10.325 1.00 52.47 107 SER A N 1
ATOM 817 C CA . SER A 1 107 ? 14.263 -7.450 11.502 1.00 52.47 107 SER A CA 1
ATOM 818 C C . SER A 1 107 ? 13.337 -8.335 12.360 1.00 5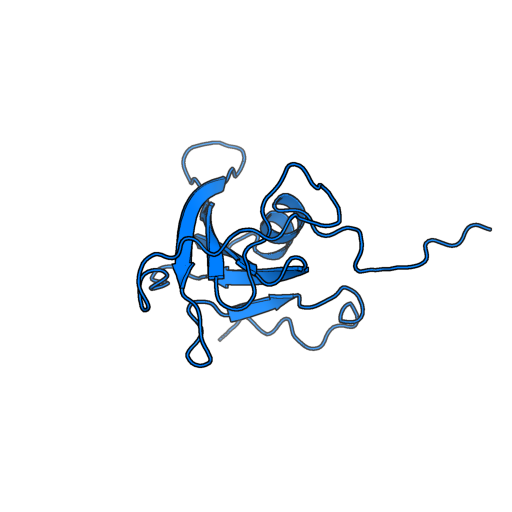2.47 107 SER A C 1
ATOM 820 O O . SER A 1 107 ? 12.758 -7.858 13.337 1.00 52.47 107 SER A O 1
ATOM 822 N N . MET A 1 108 ? 13.269 -9.648 12.084 1.00 50.91 108 MET A N 1
ATOM 823 C CA . MET A 1 108 ? 12.582 -10.673 12.893 1.00 50.91 108 MET A CA 1
ATOM 824 C C . MET A 1 108 ? 13.209 -10.932 14.283 1.00 50.91 108 MET A C 1
ATOM 826 O O . MET A 1 108 ? 12.964 -11.966 14.905 1.00 50.91 108 MET A O 1
ATOM 830 N N . THR 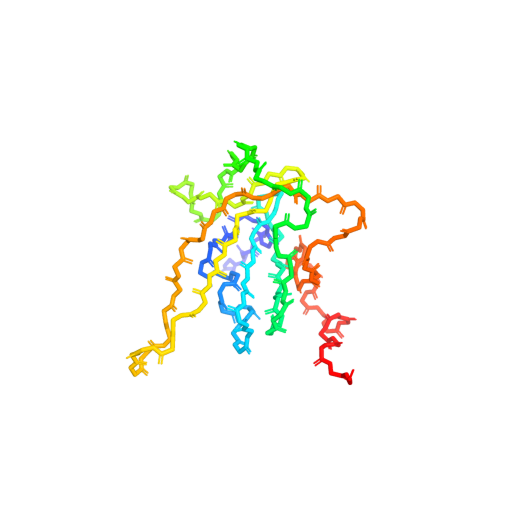A 1 109 ? 13.984 -9.998 14.835 1.00 43.91 109 THR A N 1
ATOM 831 C CA . THR A 1 109 ? 14.329 -9.989 16.263 1.00 43.91 109 THR A CA 1
ATOM 832 C C . THR A 1 109 ? 13.781 -8.729 16.914 1.00 43.91 109 THR A C 1
ATOM 834 O O . THR A 1 109 ? 14.528 -7.852 17.323 1.00 43.91 109 THR A O 1
ATOM 837 N N . MET A 1 110 ? 12.456 -8.650 17.014 1.00 48.50 110 MET A N 1
ATOM 838 C CA . MET A 1 110 ? 11.794 -8.081 18.191 1.00 48.50 110 MET A CA 1
ATOM 839 C C . MET A 1 110 ? 12.288 -6.690 18.660 1.00 48.50 110 MET A C 1
ATOM 841 O O . MET A 1 110 ? 12.444 -6.489 19.861 1.00 48.50 110 MET A O 1
ATOM 845 N N . GLU A 1 111 ? 12.513 -5.719 17.762 1.00 45.03 111 GLU A N 1
ATOM 846 C CA . GLU A 1 111 ? 12.841 -4.347 18.208 1.00 45.03 111 GLU A CA 1
ATOM 847 C C . GLU A 1 111 ? 12.041 -3.204 17.564 1.00 45.03 111 GLU A C 1
ATOM 849 O O . GLU A 1 111 ? 12.241 -2.057 17.952 1.00 45.03 111 GLU A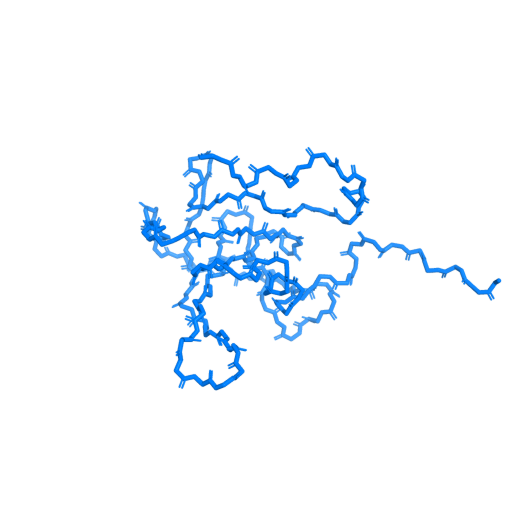 O 1
ATOM 854 N N . TYR A 1 112 ? 11.068 -3.472 16.682 1.00 47.84 112 TYR A N 1
ATOM 855 C CA . TYR A 1 112 ? 10.201 -2.398 16.160 1.00 47.84 112 TYR A CA 1
ATOM 856 C C . TYR A 1 112 ? 8.709 -2.738 16.027 1.00 47.84 112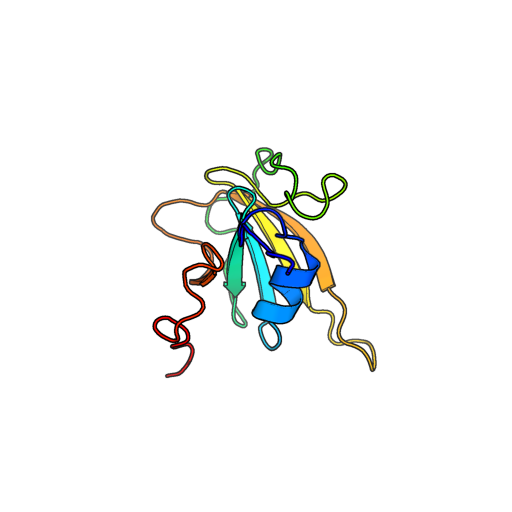 TYR A C 1
ATOM 858 O O . TYR A 1 112 ? 7.996 -2.104 15.264 1.00 47.84 112 TYR A O 1
ATOM 866 N N . VAL A 1 113 ? 8.184 -3.666 16.837 1.00 48.59 113 VAL A N 1
ATOM 867 C CA . VAL A 1 113 ? 6.749 -3.628 17.176 1.00 48.59 113 VAL A CA 1
ATOM 868 C C . VAL A 1 113 ? 6.608 -2.767 18.428 1.00 48.59 113 VAL A C 1
ATOM 870 O O . VAL A 1 113 ? 6.670 -3.265 19.551 1.00 48.59 113 VAL A O 1
ATOM 873 N N . ARG A 1 114 ? 6.476 -1.452 18.244 1.00 46.38 114 ARG A N 1
ATOM 874 C CA . ARG A 1 114 ? 5.972 -0.540 19.281 1.00 46.38 114 ARG A CA 1
ATOM 875 C C . ARG A 1 114 ? 4.796 0.269 18.747 1.00 46.38 114 ARG A C 1
ATOM 877 O O . ARG A 1 114 ? 4.791 1.486 18.842 1.00 46.38 114 ARG A O 1
ATOM 884 N N . VAL A 1 115 ? 3.779 -0.417 18.234 1.00 43.88 115 VAL A N 1
ATOM 885 C CA . VAL A 1 115 ? 2.446 0.184 18.126 1.00 43.88 115 VAL A CA 1
ATOM 886 C C . VAL A 1 115 ? 1.736 -0.053 19.458 1.00 43.88 115 VAL A C 1
ATOM 888 O O . VAL A 1 115 ? 1.161 -1.119 19.662 1.00 43.88 115 VAL A O 1
ATOM 891 N N . ALA A 1 116 ? 1.882 0.898 20.386 1.00 30.77 116 ALA A N 1
ATOM 892 C CA . ALA A 1 116 ? 0.941 1.228 21.468 1.00 30.77 116 ALA A CA 1
ATOM 893 C C . ALA A 1 116 ? 1.593 2.224 22.447 1.00 30.77 116 ALA A C 1
ATOM 895 O O . ALA A 1 116 ? 2.402 1.801 23.270 1.00 30.77 116 ALA A O 1
ATOM 896 N N . GLU A 1 117 ? 1.248 3.513 22.347 1.00 36.34 117 GLU A N 1
ATOM 897 C CA . GLU A 1 117 ? 0.465 4.279 23.345 1.00 36.34 117 GLU A CA 1
ATOM 898 C C . GLU A 1 117 ? -0.270 5.434 22.645 1.00 36.34 117 GLU A C 1
ATOM 900 O O . GLU A 1 117 ? 0.370 6.138 21.832 1.00 36.34 117 GLU A O 1
#

Sequence (117 aa):
MELALTESSSMTTELCELTCAGSYYFSTQYGRECWCGPAGTDYEKHGESTECTYECPGNPDETCGGFYAASVYAYSTVEPTPTFSYVGCFQDDQDRIMELALTDSFSMTMEYVRVAE

pLDDT: mean 81.24, std 19.11, range [30.77, 98.25]

InterPro domains:
  IPR002889 Carbohydrate-binding WSC [PF01822] (6-66)
  IPR002889 Carbohydrate-binding WSC [PS51212] (1-76)
  IPR051589 Sialate:O-sulfotransferase [PTHR45964] (7-107)